Protein AF-A0A9E4UZA2-F1 (afdb_monomer_lite)

Foldseek 3Di:
DQAEAEAEQFLDPLDDPPVSVVVNVVVVVVCVVVVAAEDEDQDPPCVVVVVVVQSCVSVVVVGYHYYYYYCNVVVNPND

Sequence (79 aa):
TPIPMFINLRGGPGEFNIAQVAMGRAVIPIMDQLGLPHFTLANDGNMDRLLDGAMKLCYANRQPLAICLTQMLHGGKLA

Secondary structure (DSSP, 8-state):
--EEEEEE--S-TT---HHHHHHHHHHHHHHHHTT--EEEE--GGGHHHHHHHHHHHHHHHTSEEEEEE-TTTTT----

pLDDT: mean 84.36, std 11.8, range [39.88, 95.06]

Radius of gyration: 13.31 Å; chains: 1; bounding box: 21×26×38 Å

Structure (mmCIF, N/CA/C/O backbone):
data_AF-A0A9E4UZA2-F1
#
_entry.id   AF-A0A9E4UZA2-F1
#
loop_
_atom_site.group_PDB
_atom_site.id
_atom_site.type_symbol
_atom_site.label_atom_id
_atom_site.label_alt_id
_atom_site.label_comp_id
_atom_site.label_asym_id
_atom_site.label_entity_id
_atom_site.label_seq_id
_atom_site.pdbx_PDB_ins_code
_atom_site.Cartn_x
_atom_site.Cartn_y
_atom_site.Cartn_z
_atom_site.occupancy
_atom_site.B_iso_or_equiv
_atom_site.auth_seq_id
_atom_site.auth_comp_id
_atom_site.auth_asym_id
_atom_site.auth_atom_id
_atom_site.pdbx_PDB_model_num
ATOM 1 N N . THR A 1 1 ? -11.166 10.955 12.557 1.00 78.25 1 THR A N 1
ATOM 2 C CA . THR A 1 1 ? -12.234 10.352 11.730 1.00 78.25 1 THR A CA 1
ATOM 3 C C . THR A 1 1 ? -11.583 9.249 10.926 1.00 78.25 1 THR A C 1
ATOM 5 O O . THR A 1 1 ? -10.514 9.499 10.383 1.00 78.25 1 THR A O 1
ATOM 8 N N . PRO A 1 2 ? -12.123 8.021 10.915 1.00 88.62 2 PRO A N 1
ATOM 9 C CA . PRO A 1 2 ? -11.524 6.943 10.136 1.00 88.62 2 PRO A CA 1
ATOM 10 C C . PRO A 1 2 ? -11.696 7.249 8.646 1.00 88.62 2 PRO A C 1
ATOM 12 O O . PRO A 1 2 ? -12.820 7.439 8.183 1.00 88.62 2 PRO A O 1
ATOM 15 N N . ILE A 1 3 ? -10.583 7.356 7.922 1.00 93.06 3 ILE A N 1
ATOM 16 C CA . ILE A 1 3 ? -10.570 7.618 6.480 1.00 93.06 3 ILE A CA 1
ATOM 17 C C . ILE A 1 3 ? -9.722 6.526 5.821 1.00 93.06 3 ILE A C 1
ATOM 19 O O . ILE A 1 3 ? -8.494 6.644 5.796 1.00 93.06 3 ILE A O 1
ATOM 23 N N . PRO A 1 4 ? -10.348 5.453 5.313 1.00 91.94 4 PRO A N 1
ATOM 24 C CA . PRO A 1 4 ? -9.654 4.499 4.466 1.00 91.94 4 PRO A CA 1
ATOM 25 C C . PRO A 1 4 ? -9.409 5.135 3.092 1.00 91.94 4 PRO A C 1
ATOM 27 O O . PRO A 1 4 ? -10.339 5.590 2.425 1.00 91.94 4 PRO A O 1
ATOM 30 N N . MET A 1 5 ? -8.150 5.180 2.673 1.00 93.62 5 MET A N 1
ATOM 31 C CA . MET A 1 5 ? -7.717 5.721 1.387 1.00 93.62 5 MET A CA 1
ATOM 32 C C . MET A 1 5 ? -7.235 4.582 0.501 1.00 93.62 5 MET A C 1
ATOM 34 O O . MET A 1 5 ? -6.370 3.811 0.900 1.00 93.62 5 MET A O 1
ATOM 38 N N . PHE A 1 6 ? -7.751 4.503 -0.720 1.00 91.19 6 PHE A N 1
ATOM 39 C CA . PHE A 1 6 ? -7.269 3.565 -1.730 1.00 91.19 6 PHE A CA 1
ATOM 40 C C . PHE A 1 6 ? -6.417 4.326 -2.738 1.00 91.19 6 PHE A C 1
ATOM 42 O O . PHE A 1 6 ? -6.899 5.248 -3.396 1.00 91.19 6 PHE A O 1
ATOM 49 N N . ILE A 1 7 ? -5.146 3.949 -2.846 1.00 90.19 7 ILE A N 1
ATOM 50 C CA . ILE A 1 7 ? -4.175 4.602 -3.719 1.00 90.19 7 ILE A CA 1
ATOM 51 C C . ILE A 1 7 ? -3.737 3.603 -4.777 1.00 90.19 7 ILE A C 1
ATOM 53 O O . ILE A 1 7 ? -3.133 2.577 -4.474 1.00 90.19 7 ILE A O 1
ATOM 57 N N . ASN A 1 8 ? -4.021 3.908 -6.038 1.00 86.94 8 ASN A N 1
ATOM 58 C CA . ASN A 1 8 ? -3.490 3.128 -7.142 1.00 86.94 8 ASN A CA 1
ATOM 59 C C . ASN A 1 8 ? -2.037 3.550 -7.408 1.00 86.94 8 ASN A C 1
ATOM 61 O O . ASN A 1 8 ? -1.789 4.668 -7.867 1.00 86.94 8 ASN A O 1
ATOM 65 N N . LEU A 1 9 ? -1.086 2.663 -7.106 1.00 86.62 9 LEU A N 1
ATOM 66 C CA . LEU A 1 9 ? 0.320 2.904 -7.393 1.00 86.62 9 LEU A CA 1
ATOM 67 C C . LEU A 1 9 ? 0.575 2.732 -8.891 1.00 86.62 9 LEU A C 1
ATOM 69 O O . LEU A 1 9 ? 0.252 1.706 -9.491 1.00 86.62 9 LEU A O 1
ATOM 73 N N . ARG A 1 10 ? 1.211 3.742 -9.480 1.00 83.88 10 ARG A N 1
ATOM 74 C CA . ARG A 1 10 ? 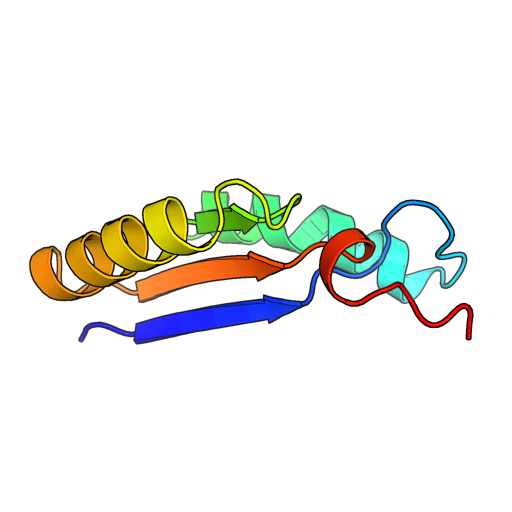1.752 3.710 -10.843 1.00 83.88 10 ARG A CA 1
ATOM 75 C C . ARG A 1 10 ? 3.273 3.661 -10.802 1.00 83.88 10 ARG A C 1
ATOM 77 O O . ARG A 1 10 ? 3.852 3.781 -9.730 1.00 83.88 10 ARG A O 1
ATOM 84 N N . GLY A 1 11 ? 3.923 3.479 -11.947 1.00 81.56 11 GLY A N 1
ATOM 85 C CA . GLY A 1 11 ? 5.386 3.493 -12.011 1.00 81.56 11 GLY A CA 1
ATOM 86 C C . GLY A 1 11 ? 6.062 2.188 -11.583 1.00 81.56 11 GLY A C 1
ATOM 87 O O . GLY A 1 11 ? 7.244 2.198 -11.238 1.00 81.56 11 GLY A O 1
ATOM 88 N N . GLY A 1 12 ? 5.308 1.088 -11.558 1.00 79.56 12 GLY A N 1
ATOM 89 C CA . GLY A 1 12 ? 5.805 -0.263 -11.330 1.00 79.56 12 GLY A CA 1
ATOM 90 C C . GLY A 1 12 ? 6.396 -0.903 -12.597 1.00 79.56 12 GLY A C 1
ATOM 91 O O . GLY A 1 12 ? 6.555 -0.241 -13.624 1.00 79.56 12 GLY A O 1
ATOM 92 N N . PRO A 1 13 ? 6.745 -2.201 -12.541 1.00 74.38 13 PRO A N 1
ATOM 93 C CA . PRO A 1 13 ? 7.317 -2.918 -13.680 1.00 74.38 13 PRO A CA 1
ATOM 94 C C . PRO A 1 13 ? 6.421 -2.825 -14.927 1.00 74.38 13 PRO A C 1
ATOM 96 O O . PRO A 1 13 ? 5.242 -3.157 -14.863 1.00 74.38 13 PRO A O 1
ATOM 99 N N . GLY A 1 14 ? 6.986 -2.383 -16.056 1.00 75.31 14 GLY A N 1
ATOM 100 C CA . GLY A 1 14 ? 6.270 -2.212 -17.330 1.00 75.31 14 GLY A CA 1
ATOM 101 C C . GLY A 1 14 ? 5.724 -0.802 -17.602 1.00 75.31 14 GLY A C 1
ATOM 102 O O . GLY A 1 14 ? 5.251 -0.555 -18.706 1.00 75.31 14 GLY A O 1
ATOM 103 N N . G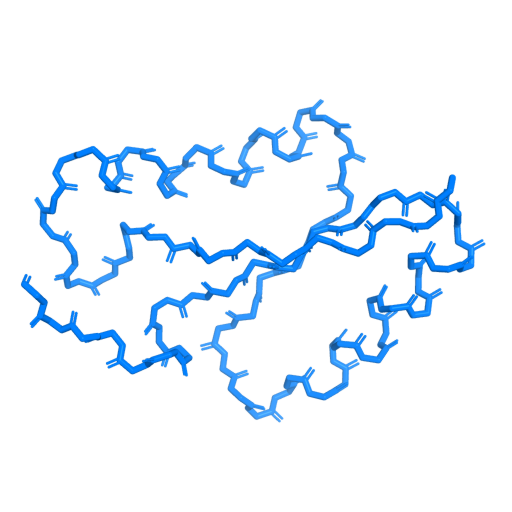LU A 1 15 ? 5.820 0.132 -16.650 1.00 77.75 15 GLU A N 1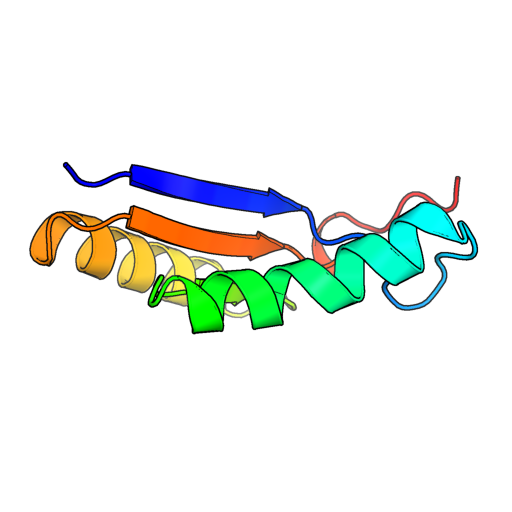
ATOM 104 C CA . GLU A 1 15 ? 5.431 1.538 -16.829 1.00 77.75 15 GLU A CA 1
ATOM 105 C C . GLU A 1 15 ? 6.638 2.399 -17.252 1.00 77.75 15 GLU A C 1
ATOM 107 O O . GLU A 1 15 ? 7.638 2.473 -16.535 1.00 77.75 15 GLU A O 1
ATOM 112 N N . PHE A 1 16 ? 6.542 3.087 -18.396 1.00 80.88 16 PHE A N 1
ATOM 113 C CA . PHE A 1 16 ? 7.623 3.931 -18.943 1.00 80.88 16 PHE A CA 1
ATOM 114 C C . PHE A 1 16 ? 7.323 5.434 -18.879 1.00 80.88 16 PHE A C 1
ATOM 116 O O . PHE A 1 16 ? 8.158 6.259 -19.256 1.00 80.88 16 PHE A O 1
ATOM 123 N N . ASN A 1 17 ? 6.140 5.818 -18.392 1.00 82.19 17 ASN A N 1
ATOM 124 C CA . ASN A 1 17 ? 5.792 7.220 -18.232 1.00 82.19 17 ASN A CA 1
ATOM 125 C C . ASN A 1 17 ? 6.640 7.858 -17.117 1.00 82.19 17 ASN A C 1
ATOM 127 O O . ASN A 1 17 ? 6.497 7.535 -15.936 1.00 82.19 17 ASN A O 1
ATOM 131 N N . ILE A 1 18 ? 7.490 8.815 -17.500 1.00 84.56 18 ILE A N 1
ATOM 132 C CA . ILE A 1 18 ? 8.441 9.501 -16.611 1.00 84.56 18 ILE A CA 1
ATOM 133 C C . ILE A 1 18 ? 7.782 10.113 -15.367 1.00 84.56 18 ILE A C 1
ATOM 135 O O . ILE A 1 18 ? 8.340 10.037 -14.272 1.00 84.56 18 ILE A O 1
ATOM 139 N N . ALA A 1 19 ? 6.578 10.672 -15.506 1.00 84.31 19 ALA A N 1
ATOM 140 C CA . ALA A 1 19 ? 5.865 11.297 -14.400 1.00 84.31 19 ALA A CA 1
ATOM 141 C C . ALA A 1 19 ? 5.260 10.240 -13.468 1.00 84.31 19 ALA A C 1
ATOM 143 O O . ALA A 1 19 ? 5.273 10.406 -12.250 1.00 84.31 19 ALA A O 1
ATOM 144 N N . GLN A 1 20 ? 4.776 9.127 -14.024 1.00 83.31 20 GLN A N 1
ATOM 145 C CA . GLN A 1 20 ? 4.181 8.043 -13.242 1.00 83.31 20 GLN A CA 1
ATOM 146 C C . GLN A 1 20 ? 5.224 7.241 -12.462 1.00 83.31 20 GLN A C 1
ATOM 148 O O . GLN A 1 20 ? 4.962 6.867 -11.320 1.00 83.31 20 GLN A O 1
ATOM 153 N N . VAL A 1 21 ? 6.413 7.032 -13.034 1.00 85.75 21 VAL A N 1
ATOM 154 C CA . VAL A 1 21 ? 7.546 6.398 -12.339 1.00 85.75 21 VAL A CA 1
ATOM 155 C C . VAL A 1 21 ? 8.016 7.253 -11.163 1.00 85.75 21 VAL A C 1
ATOM 157 O O . VAL A 1 21 ? 8.224 6.731 -10.066 1.00 85.75 21 VAL A O 1
ATOM 160 N N . ALA A 1 22 ? 8.142 8.569 -11.359 1.00 85.81 22 ALA A N 1
ATOM 161 C CA . ALA A 1 22 ? 8.501 9.487 -10.282 1.00 85.81 22 ALA A CA 1
ATOM 162 C C . ALA A 1 22 ? 7.420 9.537 -9.188 1.00 85.81 22 ALA A C 1
ATOM 164 O O . ALA A 1 22 ? 7.740 9.424 -8.005 1.00 85.81 22 ALA A O 1
ATOM 165 N N . MET A 1 23 ? 6.145 9.639 -9.581 1.00 85.06 23 MET A N 1
ATOM 166 C CA . MET A 1 23 ? 5.017 9.664 -8.649 1.00 85.06 23 MET A CA 1
ATOM 167 C C . MET A 1 23 ? 4.944 8.377 -7.821 1.00 85.06 23 MET A C 1
ATOM 169 O O . MET A 1 23 ? 4.922 8.449 -6.595 1.00 85.06 23 MET A O 1
ATOM 173 N N . GLY A 1 24 ? 5.002 7.209 -8.465 1.00 85.88 24 GLY A N 1
ATOM 174 C CA . GLY A 1 24 ? 4.938 5.905 -7.802 1.00 85.88 24 GLY A CA 1
ATOM 175 C C . GLY A 1 24 ? 5.964 5.715 -6.694 1.00 85.88 24 GLY A C 1
ATOM 176 O O . GLY A 1 24 ? 5.642 5.209 -5.620 1.00 85.88 24 GLY A O 1
ATOM 177 N N . ARG A 1 25 ? 7.196 6.177 -6.936 1.00 85.88 25 ARG A N 1
ATOM 178 C CA . ARG A 1 25 ? 8.290 6.122 -5.958 1.00 85.88 25 ARG A CA 1
ATOM 179 C C . ARG A 1 25 ? 8.095 7.079 -4.783 1.00 85.88 25 ARG A C 1
ATOM 181 O O . ARG A 1 25 ? 8.636 6.815 -3.716 1.00 85.88 25 ARG A O 1
ATOM 188 N N . ALA A 1 26 ? 7.352 8.169 -4.968 1.00 90.69 26 ALA A N 1
ATOM 189 C CA . ALA A 1 26 ? 7.154 9.196 -3.950 1.00 90.69 26 ALA A CA 1
ATOM 190 C C . ALA A 1 26 ? 6.005 8.881 -2.980 1.00 90.69 26 ALA A C 1
ATOM 192 O O . ALA A 1 26 ? 6.069 9.296 -1.826 1.00 90.69 26 ALA A O 1
ATOM 193 N N . VAL A 1 27 ? 4.977 8.137 -3.411 1.00 90.56 27 VAL A N 1
ATOM 194 C CA . VAL A 1 27 ? 3.773 7.881 -2.594 1.00 90.56 27 VAL A CA 1
ATOM 195 C C . VAL A 1 27 ? 4.113 7.277 -1.230 1.00 90.56 27 VAL A C 1
ATOM 197 O O . VAL A 1 27 ? 3.688 7.813 -0.212 1.00 90.56 27 VAL A O 1
ATOM 200 N N . ILE A 1 28 ? 4.882 6.184 -1.201 1.00 91.12 28 ILE A N 1
ATOM 201 C CA . ILE A 1 28 ? 5.203 5.469 0.045 1.00 91.12 28 ILE A CA 1
ATOM 202 C C . ILE A 1 28 ? 6.033 6.348 1.004 1.00 91.12 28 ILE A C 1
ATOM 204 O O . ILE A 1 28 ? 5.571 6.565 2.124 1.00 91.12 28 ILE A O 1
ATOM 208 N N . PRO A 1 29 ? 7.158 6.966 0.578 1.00 93.06 29 PRO A N 1
ATOM 209 C CA . PRO A 1 29 ? 7.912 7.892 1.427 1.00 93.06 29 PRO A CA 1
ATOM 210 C C . PRO A 1 29 ? 7.094 9.066 1.973 1.00 93.06 29 PRO A C 1
ATOM 212 O O . PRO A 1 29 ? 7.308 9.486 3.107 1.00 93.06 29 PRO A O 1
ATOM 215 N N . ILE A 1 30 ? 6.160 9.612 1.188 1.00 93.38 30 ILE A N 1
ATOM 216 C CA . ILE A 1 30 ? 5.299 10.706 1.654 1.00 93.38 30 ILE A CA 1
ATOM 217 C C . ILE A 1 30 ? 4.342 10.201 2.739 1.00 93.38 30 ILE A C 1
ATOM 219 O O . ILE A 1 30 ? 4.156 10.886 3.741 1.00 93.38 30 ILE A O 1
ATOM 223 N N . MET A 1 31 ? 3.754 9.011 2.581 1.00 92.38 31 MET A N 1
ATOM 224 C CA . MET A 1 31 ? 2.892 8.433 3.620 1.00 92.38 31 MET A CA 1
ATOM 225 C C . MET A 1 31 ? 3.667 8.169 4.916 1.00 92.38 31 MET A C 1
ATOM 227 O O . MET A 1 31 ? 3.158 8.489 5.991 1.00 92.38 31 MET A O 1
ATOM 231 N N . ASP A 1 32 ? 4.904 7.674 4.816 1.00 92.31 32 ASP A N 1
ATOM 232 C CA . ASP A 1 32 ? 5.806 7.513 5.963 1.00 92.31 32 ASP A CA 1
ATOM 233 C C . ASP A 1 32 ? 6.084 8.845 6.667 1.00 92.31 32 ASP A C 1
ATOM 235 O O . ASP A 1 32 ? 5.954 8.949 7.887 1.00 92.31 32 ASP A O 1
ATOM 239 N N . GLN A 1 33 ? 6.413 9.893 5.906 1.00 95.06 33 GLN A N 1
ATOM 240 C CA . GLN A 1 33 ? 6.662 11.227 6.461 1.00 95.06 33 GLN A CA 1
ATOM 241 C C . GLN A 1 33 ? 5.424 11.844 7.117 1.00 95.06 33 GLN A C 1
ATOM 243 O O . GLN A 1 33 ? 5.549 12.563 8.107 1.00 95.06 33 GLN A O 1
ATOM 248 N N . LEU A 1 34 ? 4.234 11.561 6.586 1.00 91.62 34 LEU A N 1
ATOM 249 C CA . LEU A 1 34 ? 2.964 11.987 7.174 1.00 91.62 34 LEU A CA 1
ATOM 250 C C . LEU A 1 34 ? 2.554 11.137 8.390 1.00 91.62 34 LEU A C 1
ATOM 252 O O . LEU A 1 34 ? 1.544 11.442 9.024 1.00 91.62 34 LEU A O 1
ATOM 256 N N . GLY A 1 35 ? 3.304 10.078 8.718 1.00 91.06 35 GLY A N 1
ATOM 257 C CA . GLY A 1 35 ? 2.973 9.150 9.799 1.00 91.06 35 GLY A CA 1
ATOM 258 C C . GLY A 1 35 ? 1.687 8.366 9.535 1.00 91.06 35 GLY A C 1
ATOM 259 O O . GLY A 1 35 ? 1.018 7.941 10.477 1.00 91.06 35 GLY A O 1
ATOM 260 N N . LEU A 1 36 ? 1.309 8.210 8.263 1.00 91.62 36 LEU A N 1
ATOM 261 C CA . LEU A 1 36 ? 0.087 7.527 7.867 1.00 91.62 36 LEU A CA 1
ATOM 262 C C . LEU A 1 36 ? 0.358 6.024 7.731 1.00 91.62 36 LEU A C 1
ATOM 264 O O . LEU A 1 36 ? 1.171 5.621 6.891 1.00 91.62 36 LEU A O 1
ATOM 268 N N . PRO A 1 37 ? -0.341 5.173 8.506 1.00 92.38 37 PRO A N 1
ATOM 269 C CA . PRO A 1 37 ? -0.294 3.737 8.296 1.00 92.38 37 PRO A CA 1
ATOM 270 C C . PRO A 1 37 ? -0.691 3.426 6.859 1.00 92.38 37 PRO A C 1
ATOM 272 O O . PRO A 1 37 ? -1.745 3.865 6.388 1.00 92.38 37 PRO A O 1
ATOM 275 N N . HIS A 1 38 ? 0.143 2.660 6.172 1.00 92.69 38 HIS A N 1
ATOM 276 C CA . HIS A 1 38 ? -0.103 2.293 4.793 1.00 92.69 38 HIS A CA 1
ATOM 277 C C . HIS A 1 38 ? 0.263 0.829 4.548 1.00 92.69 38 HIS A C 1
ATOM 279 O O . HIS A 1 38 ? 1.181 0.290 5.163 1.00 92.69 38 HIS A O 1
ATOM 285 N N . PHE A 1 39 ? -0.469 0.178 3.649 1.00 92.25 39 PHE A N 1
ATOM 286 C CA . PHE A 1 39 ? -0.257 -1.223 3.300 1.00 92.25 39 PHE A CA 1
ATOM 287 C C . PHE A 1 39 ? -0.226 -1.387 1.790 1.00 92.25 39 PHE A C 1
ATOM 289 O O . PHE A 1 39 ? -1.140 -0.942 1.100 1.00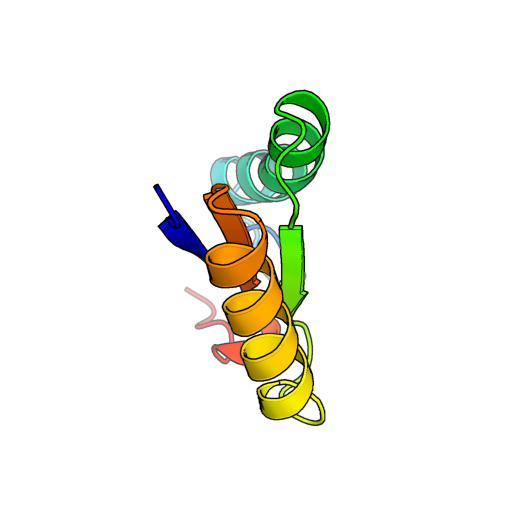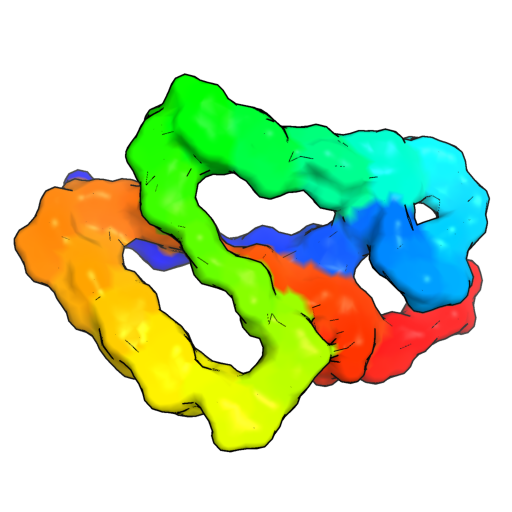 92.25 39 PHE A O 1
ATOM 296 N N . THR A 1 40 ? 0.799 -2.062 1.277 1.00 89.12 40 THR A N 1
ATOM 297 C CA . THR A 1 40 ? 0.918 -2.341 -0.155 1.00 89.12 40 THR A CA 1
ATOM 298 C C . THR A 1 40 ? 0.357 -3.719 -0.467 1.00 89.12 40 THR A C 1
ATOM 300 O O . THR A 1 40 ? 0.888 -4.739 -0.030 1.00 89.12 40 THR A O 1
ATOM 303 N N . LEU A 1 41 ? -0.712 -3.749 -1.253 1.00 86.56 41 LEU A N 1
ATOM 304 C CA . LEU A 1 41 ? -1.275 -4.962 -1.820 1.00 86.56 41 LEU A CA 1
ATOM 305 C C . LEU A 1 41 ? -0.559 -5.244 -3.144 1.00 86.56 41 LEU A C 1
ATOM 307 O O . LEU A 1 41 ? -0.574 -4.412 -4.051 1.00 86.56 41 LEU A O 1
ATOM 311 N N . ALA A 1 42 ? 0.066 -6.417 -3.253 1.00 78.00 42 ALA A N 1
ATOM 312 C CA . ALA A 1 42 ? 0.790 -6.838 -4.456 1.00 78.00 42 ALA A CA 1
ATOM 313 C C . ALA A 1 42 ? 0.306 -8.160 -5.073 1.00 78.00 42 ALA A C 1
ATOM 315 O O . ALA A 1 42 ? 0.678 -8.466 -6.201 1.00 78.00 42 ALA A O 1
ATOM 316 N N . ASN A 1 43 ? -0.496 -8.939 -4.346 1.00 76.88 43 ASN A N 1
ATOM 317 C CA . ASN A 1 43 ? -1.031 -10.224 -4.787 1.00 76.88 43 ASN A CA 1
ATOM 318 C C . ASN A 1 43 ? -2.416 -10.444 -4.156 1.00 76.88 43 ASN A C 1
ATOM 320 O O . ASN A 1 43 ? -2.608 -10.136 -2.976 1.00 76.88 43 ASN A O 1
ATOM 324 N N . ASP A 1 44 ? -3.343 -11.001 -4.929 1.00 76.25 44 ASP A N 1
ATOM 325 C CA . ASP A 1 44 ? -4.715 -11.303 -4.521 1.00 76.25 44 ASP A CA 1
ATOM 326 C C . ASP A 1 44 ? -4.794 -12.381 -3.433 1.00 76.25 44 ASP A C 1
ATOM 328 O O . ASP A 1 44 ? -5.706 -12.359 -2.609 1.00 76.25 44 ASP A O 1
ATOM 332 N N . GLY A 1 45 ? -3.816 -13.293 -3.360 1.00 79.50 45 GLY A N 1
ATOM 333 C CA . GLY A 1 45 ? -3.882 -14.469 -2.479 1.00 79.50 45 GLY A CA 1
ATOM 334 C C . GLY A 1 45 ? -4.061 -14.172 -0.980 1.00 79.50 45 GLY A C 1
ATOM 335 O O . GLY A 1 45 ? -4.532 -15.034 -0.246 1.00 79.50 45 GLY A O 1
ATOM 336 N N . ASN A 1 46 ? -3.715 -12.964 -0.522 1.00 77.50 46 ASN A N 1
ATOM 337 C CA . ASN A 1 46 ? -3.897 -12.519 0.867 1.00 77.50 46 ASN A CA 1
ATOM 338 C C . ASN A 1 46 ? -4.695 -11.209 0.988 1.00 77.50 46 ASN A C 1
ATOM 340 O O . ASN A 1 46 ? -4.718 -10.605 2.065 1.00 77.50 46 ASN A O 1
ATOM 344 N N . MET A 1 47 ? -5.333 -10.759 -0.094 1.00 84.81 47 MET A N 1
ATOM 345 C CA . MET A 1 47 ? -5.975 -9.447 -0.154 1.00 84.81 47 MET A CA 1
ATOM 346 C C . MET A 1 47 ? -7.078 -9.298 0.900 1.00 84.81 47 MET A C 1
ATOM 348 O O . MET A 1 47 ? -7.060 -8.327 1.655 1.00 84.81 47 MET A O 1
ATOM 352 N N . ASP A 1 48 ? -7.973 -10.280 1.017 1.00 86.62 48 ASP A N 1
ATOM 353 C CA . ASP A 1 48 ? -9.113 -10.222 1.943 1.00 86.62 48 ASP A CA 1
ATOM 354 C C . ASP A 1 48 ? -8.674 -10.095 3.404 1.00 86.62 48 ASP A C 1
ATOM 356 O O . ASP A 1 48 ? -9.189 -9.268 4.156 1.00 86.62 48 ASP A O 1
ATOM 360 N N . ARG A 1 49 ? -7.667 -10.882 3.801 1.00 88.38 49 ARG A N 1
ATOM 361 C CA . ARG A 1 49 ? -7.109 -10.850 5.161 1.00 88.38 49 ARG A CA 1
ATOM 362 C C . ARG A 1 49 ? -6.474 -9.504 5.482 1.00 88.38 49 ARG A C 1
ATOM 364 O O . ARG A 1 49 ? -6.638 -8.999 6.593 1.00 88.38 49 ARG A O 1
ATOM 371 N N . LEU A 1 50 ? -5.740 -8.936 4.527 1.00 89.12 50 LEU A N 1
ATOM 372 C CA . LEU A 1 50 ? -5.059 -7.663 4.724 1.00 89.12 50 LEU A CA 1
ATOM 373 C C . LEU A 1 50 ? -6.058 -6.500 4.751 1.00 89.12 50 LEU A C 1
ATOM 375 O O . LEU A 1 50 ? -5.949 -5.639 5.622 1.00 89.12 50 LEU A O 1
ATOM 379 N N . LEU A 1 51 ? -7.054 -6.500 3.859 1.00 90.75 51 LEU A N 1
ATOM 380 C CA . LEU A 1 51 ? -8.124 -5.499 3.828 1.00 90.75 51 LEU A CA 1
ATOM 381 C C . LEU A 1 51 ? -8.951 -5.505 5.115 1.00 90.75 51 LEU A C 1
ATOM 383 O O . LEU A 1 51 ? -9.162 -4.444 5.700 1.00 90.75 51 LEU A O 1
ATOM 387 N N . ASP A 1 52 ? -9.383 -6.678 5.585 1.00 93.00 52 ASP A N 1
ATOM 388 C CA . ASP A 1 52 ? -10.164 -6.799 6.821 1.00 93.00 52 ASP A CA 1
ATOM 389 C C . ASP A 1 52 ? -9.380 -6.271 8.036 1.00 93.00 52 ASP A C 1
ATOM 391 O O . ASP A 1 52 ? -9.888 -5.459 8.815 1.00 93.00 52 ASP A O 1
ATOM 395 N N . GLY A 1 53 ? -8.102 -6.649 8.157 1.00 92.00 53 GLY A N 1
ATOM 396 C CA . GLY A 1 53 ? -7.216 -6.139 9.206 1.00 92.00 53 GLY A CA 1
ATOM 397 C C . GLY A 1 53 ? -6.984 -4.627 9.116 1.00 92.00 53 GLY A C 1
ATOM 398 O O . GLY A 1 53 ? -7.090 -3.925 10.124 1.00 92.00 53 GLY A O 1
ATOM 399 N N . ALA A 1 54 ? -6.719 -4.109 7.916 1.00 92.06 54 ALA A N 1
ATOM 400 C CA . ALA A 1 54 ? -6.474 -2.688 7.677 1.00 92.06 54 ALA A CA 1
ATOM 401 C C . ALA A 1 54 ? -7.712 -1.828 7.977 1.00 92.06 54 ALA A C 1
ATOM 403 O O . ALA A 1 54 ? -7.600 -0.783 8.622 1.00 92.06 54 ALA A O 1
ATOM 404 N N . MET A 1 55 ? -8.903 -2.286 7.582 1.00 93.38 55 MET A N 1
ATOM 405 C CA . MET A 1 55 ? -10.158 -1.606 7.901 1.00 93.38 55 MET A CA 1
ATOM 406 C C . MET A 1 55 ? -10.399 -1.589 9.410 1.00 93.38 55 MET A C 1
ATOM 408 O O . MET A 1 55 ? -10.629 -0.520 9.980 1.00 93.38 55 MET A O 1
ATOM 412 N N . LYS A 1 56 ? -10.261 -2.734 10.089 1.00 93.88 56 LYS A N 1
ATOM 413 C CA . LYS A 1 56 ? -10.375 -2.800 11.556 1.00 93.88 56 LYS A CA 1
ATOM 414 C C . LYS A 1 56 ? -9.406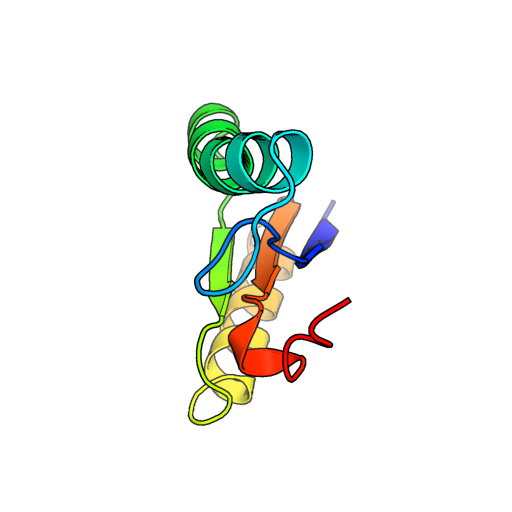 -1.839 12.242 1.00 93.88 56 LYS A C 1
ATOM 416 O O . LYS A 1 56 ? -9.825 -1.114 13.140 1.00 93.88 56 LYS A O 1
ATOM 421 N N . LEU A 1 57 ? -8.155 -1.768 11.784 1.00 91.81 57 LEU A N 1
ATOM 422 C CA . LEU A 1 57 ? -7.151 -0.840 12.312 1.00 91.81 57 LEU A CA 1
ATOM 423 C C . LEU A 1 57 ? -7.551 0.631 12.103 1.00 91.81 57 LEU A C 1
ATOM 425 O O . LEU A 1 57 ? -7.463 1.429 13.036 1.00 91.81 57 LEU A O 1
ATOM 429 N N . CYS A 1 58 ? -8.023 0.991 10.905 1.00 93.19 58 CYS A N 1
ATOM 430 C CA . CYS A 1 58 ? -8.467 2.349 10.576 1.00 93.19 58 CYS A CA 1
ATOM 431 C C . CYS A 1 58 ? -9.616 2.808 11.489 1.00 93.19 58 CYS A C 1
ATOM 433 O O . CYS A 1 58 ? -9.550 3.885 12.092 1.00 93.19 58 CYS A O 1
ATOM 435 N N . TYR A 1 59 ? -10.645 1.969 11.646 1.00 93.00 59 TYR A N 1
ATOM 436 C CA . TYR A 1 59 ? -11.808 2.284 12.477 1.00 93.00 59 TYR A CA 1
ATOM 437 C C . TYR A 1 59 ? -11.497 2.254 13.978 1.00 93.00 59 TYR A C 1
ATOM 439 O O . TYR A 1 59 ? -11.963 3.139 14.700 1.00 93.00 59 TYR A O 1
ATOM 447 N N . ALA A 1 60 ? -10.680 1.305 14.446 1.00 94.12 60 ALA A N 1
ATOM 448 C CA . ALA A 1 60 ? -10.283 1.209 15.851 1.00 94.12 60 ALA A CA 1
ATOM 449 C C . ALA A 1 60 ? -9.435 2.412 16.294 1.00 94.12 60 ALA A C 1
ATOM 451 O O . ALA A 1 60 ? -9.718 3.016 17.327 1.00 94.12 60 ALA A O 1
ATOM 452 N N . ASN A 1 61 ? -8.454 2.814 15.479 1.00 90.94 61 ASN A N 1
ATOM 453 C CA . ASN A 1 61 ? -7.551 3.920 15.808 1.00 90.94 61 ASN A CA 1
ATOM 454 C C . ASN A 1 61 ? -8.102 5.300 15.411 1.00 90.94 61 ASN A C 1
ATOM 456 O O . ASN A 1 61 ? -7.479 6.317 15.704 1.00 90.94 61 ASN A O 1
ATOM 460 N N . ARG A 1 62 ? -9.264 5.361 14.740 1.00 91.12 62 ARG A N 1
ATOM 461 C CA . ARG A 1 62 ? -9.909 6.601 14.256 1.00 91.12 62 ARG A CA 1
ATOM 462 C C . ARG A 1 62 ? -8.991 7.502 13.416 1.00 91.12 62 ARG A C 1
ATOM 464 O O . ARG A 1 62 ? -9.220 8.719 13.354 1.00 91.12 62 ARG A O 1
ATOM 471 N N . GLN A 1 63 ? -8.013 6.897 12.752 1.00 90.50 63 GLN A N 1
ATOM 472 C CA . GLN A 1 63 ? -6.967 7.566 11.984 1.00 90.50 63 GLN A CA 1
ATOM 473 C C . GLN A 1 63 ? -7.078 7.234 10.490 1.00 90.50 63 GLN A C 1
ATOM 475 O O . GLN A 1 63 ? -7.629 6.184 10.139 1.00 90.50 63 GLN A O 1
ATOM 480 N N . PRO A 1 64 ? -6.567 8.098 9.598 1.00 92.19 64 PRO A N 1
ATOM 481 C CA . PRO A 1 64 ? -6.481 7.776 8.183 1.00 92.19 64 PRO A CA 1
ATOM 482 C C . PRO A 1 64 ? -5.532 6.598 7.955 1.00 92.19 64 PRO A C 1
ATOM 484 O O . PRO A 1 64 ? -4.552 6.431 8.681 1.00 92.19 64 PRO A O 1
ATOM 487 N N . LEU A 1 65 ? -5.827 5.787 6.946 1.00 94.25 65 LEU A N 1
ATOM 488 C CA . LEU A 1 65 ? -5.006 4.641 6.564 1.00 94.25 65 LEU A CA 1
ATOM 489 C C . LEU A 1 65 ? -5.010 4.508 5.048 1.00 94.25 65 LEU A C 1
ATOM 491 O O . LEU A 1 65 ? -6.067 4.622 4.431 1.00 94.25 65 LEU A O 1
ATOM 495 N N . ALA A 1 66 ? -3.849 4.248 4.455 1.00 94.44 66 ALA A N 1
ATOM 496 C CA . ALA A 1 66 ? -3.712 4.073 3.016 1.00 94.44 66 ALA A CA 1
ATOM 497 C C . ALA A 1 66 ? -3.562 2.598 2.623 1.00 94.44 66 ALA A C 1
ATOM 499 O O . ALA A 1 66 ? -2.832 1.824 3.238 1.00 94.44 66 ALA A O 1
ATOM 500 N N . ILE A 1 67 ? -4.236 2.212 1.550 1.00 93.44 67 ILE A N 1
ATOM 501 C CA . ILE A 1 67 ? -4.118 0.909 0.910 1.00 93.44 67 ILE A CA 1
ATOM 502 C C . ILE A 1 67 ? -3.606 1.148 -0.502 1.00 93.44 67 ILE A C 1
ATOM 504 O O . ILE A 1 67 ? -4.302 1.701 -1.353 1.00 93.44 67 ILE A O 1
ATOM 508 N N . CYS A 1 68 ? -2.363 0.752 -0.728 1.00 91.12 68 CYS A N 1
ATOM 509 C CA . CYS A 1 68 ? -1.618 0.983 -1.950 1.00 91.12 68 CYS A CA 1
ATOM 510 C C . CYS A 1 68 ? -1.726 -0.242 -2.867 1.00 91.12 68 CYS A C 1
ATOM 512 O O . CYS A 1 68 ? -1.212 -1.312 -2.552 1.00 91.12 68 CYS A O 1
ATOM 514 N N . LEU A 1 69 ? -2.393 -0.093 -4.008 1.00 87.88 69 LEU A N 1
ATOM 515 C CA . LEU A 1 69 ? -2.665 -1.162 -4.971 1.00 87.88 69 LEU A CA 1
ATOM 516 C C . LEU A 1 69 ? -1.607 -1.155 -6.078 1.00 87.88 69 LEU A C 1
ATOM 518 O O . LEU A 1 69 ? -1.543 -0.192 -6.845 1.00 87.88 69 LEU A O 1
ATOM 522 N N . THR A 1 70 ? -0.801 -2.210 -6.208 1.00 83.25 70 THR A N 1
ATOM 523 C CA . THR A 1 70 ? 0.205 -2.287 -7.285 1.00 83.25 70 THR A CA 1
ATOM 524 C C . THR A 1 70 ? -0.401 -2.671 -8.636 1.00 83.25 70 THR A C 1
ATOM 526 O O . THR A 1 70 ? -1.422 -3.352 -8.704 1.00 83.25 70 THR A O 1
ATOM 529 N N . GLN A 1 71 ? 0.282 -2.298 -9.725 1.00 72.00 71 GLN A N 1
ATOM 530 C CA . GLN A 1 71 ? -0.096 -2.614 -11.117 1.00 72.00 71 GLN A CA 1
ATOM 531 C C . GLN A 1 71 ? -0.285 -4.106 -11.414 1.00 72.00 71 GLN A C 1
ATOM 533 O O . GLN A 1 71 ? -0.984 -4.450 -12.366 1.00 72.00 71 GLN A O 1
ATOM 538 N N . MET A 1 72 ? 0.272 -4.982 -10.580 1.00 66.44 72 MET A N 1
ATOM 539 C CA . MET A 1 72 ? 0.113 -6.429 -10.705 1.00 66.44 72 MET A CA 1
ATOM 540 C C . MET A 1 72 ? -1.316 -6.895 -10.390 1.00 66.44 72 MET A C 1
ATOM 542 O O . MET A 1 72 ? -1.763 -7.877 -10.970 1.00 66.44 72 MET A O 1
ATOM 546 N N . LEU A 1 73 ? -2.042 -6.183 -9.520 1.00 63.50 73 LEU A N 1
ATOM 547 C CA . LEU A 1 73 ? -3.399 -6.554 -9.090 1.00 63.50 73 LEU A CA 1
ATOM 548 C C . LEU A 1 73 ? -4.480 -6.155 -10.092 1.00 63.50 73 LEU A C 1
ATOM 550 O O . LEU A 1 73 ? -5.468 -6.852 -10.270 1.00 63.50 73 LEU A O 1
ATOM 554 N N . HIS A 1 74 ? -4.314 -5.009 -10.753 1.00 64.00 74 HIS A N 1
ATOM 555 C CA . HIS A 1 74 ? -5.296 -4.492 -11.716 1.00 64.00 74 HIS A CA 1
ATOM 556 C C . HIS A 1 74 ? -4.971 -4.878 -13.165 1.00 64.00 74 HIS A C 1
ATOM 558 O O . HIS A 1 74 ? -5.571 -4.346 -14.099 1.00 64.00 74 HIS A O 1
ATOM 564 N N . GLY A 1 75 ? -4.042 -5.825 -13.351 1.00 57.66 75 GLY A N 1
ATOM 565 C CA . GLY A 1 75 ? -3.705 -6.394 -14.654 1.00 57.66 75 GLY A CA 1
ATOM 566 C C . GLY A 1 75 ? -3.071 -5.386 -15.603 1.00 57.66 75 GLY A C 1
ATOM 567 O O . GLY A 1 75 ? -3.338 -5.476 -16.799 1.00 57.66 75 GLY A O 1
ATOM 568 N N . GLY A 1 76 ? -2.304 -4.429 -15.050 1.00 53.94 76 GLY A N 1
ATOM 569 C CA . GLY A 1 76 ? -1.618 -3.323 -15.721 1.00 53.94 76 GLY A CA 1
ATOM 570 C C . GLY A 1 76 ? -1.935 -3.234 -17.204 1.00 53.94 76 GLY A C 1
ATOM 571 O O . GLY A 1 76 ? -1.261 -3.868 -18.010 1.00 53.94 76 GLY A O 1
ATOM 572 N N . LYS A 1 77 ? -2.983 -2.483 -17.571 1.00 45.28 77 LYS A N 1
ATOM 573 C CA . LYS A 1 77 ? -3.247 -2.222 -18.984 1.00 45.28 77 LYS A CA 1
ATOM 574 C C . LYS A 1 77 ? -2.017 -1.483 -19.504 1.00 45.28 77 LYS A C 1
ATOM 576 O O . LYS A 1 77 ? -1.846 -0.315 -19.163 1.00 45.28 77 LYS A O 1
ATOM 581 N N . LEU A 1 78 ? -1.152 -2.213 -20.215 1.00 45.94 78 LEU A N 1
ATOM 582 C CA . LEU A 1 78 ? -0.033 -1.697 -20.995 1.00 45.94 78 LEU A CA 1
ATOM 583 C C . LEU A 1 78 ? -0.657 -0.662 -21.934 1.00 45.94 78 LEU A C 1
ATOM 585 O O . LEU A 1 78 ? -1.286 -1.028 -22.926 1.00 45.94 78 LEU A O 1
ATOM 589 N N . ALA A 1 79 ? -0.645 0.593 -21.504 1.00 39.88 79 ALA A N 1
ATOM 590 C CA . ALA A 1 79 ? -1.167 1.727 -22.243 1.00 39.88 79 ALA A CA 1
ATOM 591 C C . ALA A 1 79 ? -0.005 2.396 -22.966 1.00 39.88 79 ALA A C 1
ATOM 593 O O . ALA A 1 79 ? 1.069 2.526 -22.334 1.00 39.88 79 ALA A O 1
#